Protein AF-A0A7S2R2C6-F1 (afdb_monomer_lite)

Organism: NCBI:txid49252

Secondary structure (DSSP, 8-state):
------TTGGGG---------HHHHHHHHHHHH--TT--HHHHHHHHHHHHHHHHHHHHHHHHHHHHHHHS----S-HHHHHHHHHHHHHHHHHHHHHHHHHHHHHHHHHHHHHHHHHHHHTT-S--S------TTS------HHHHHTT-----------------

InterPro domains:
  IPR021434 Protein of unknown function DUF3082 [PF11282] (39-116)

Foldseek 3Di:
DDDDDPPPVVVPPPDPDPDDDPVRVVVVVVVVPQPAQDQLVVLLVVLVVLLVVLVVLVVVLVVLVVVPVVDQDDDPDPVVNVVVVVVSVVVSVVSNVSSVVSNVVSVVSNVVSVVVVVCVVVVNHDNHRPPPPPPPDDPCPPCVVCVVVVPDPPDDDDDDDDDDPPD

Structure (mmCIF, N/CA/C/O backbone):
data_AF-A0A7S2R2C6-F1
#
_entry.id   AF-A0A7S2R2C6-F1
#
loop_
_atom_site.group_PDB
_atom_site.id
_atom_site.type_symbol
_atom_site.label_atom_id
_atom_site.label_alt_id
_atom_site.label_comp_id
_atom_site.label_asym_id
_atom_site.label_entity_id
_atom_site.label_seq_id
_atom_site.pdbx_PDB_ins_code
_atom_site.Cartn_x
_atom_site.Cartn_y
_atom_site.Cartn_z
_atom_site.occupancy
_atom_site.B_iso_or_equiv
_atom_site.auth_seq_id
_atom_site.auth_comp_id
_atom_site.auth_asym_id
_atom_site.auth_atom_id
_atom_site.pdbx_PDB_model_num
ATOM 1 N N . LYS A 1 1 ? 51.145 -17.869 39.767 1.00 40.84 1 LYS A N 1
ATOM 2 C CA . LYS A 1 1 ? 50.282 -18.345 38.655 1.00 40.84 1 LYS A CA 1
ATOM 3 C C . LYS A 1 1 ? 48.985 -17.541 38.705 1.00 40.84 1 LYS A C 1
ATOM 5 O O . LYS A 1 1 ? 48.171 -17.794 39.580 1.00 40.84 1 LYS A O 1
ATOM 10 N N . TYR A 1 2 ? 48.860 -16.502 37.878 1.00 45.59 2 TYR A N 1
ATOM 11 C CA . TYR A 1 2 ? 47.737 -15.559 37.913 1.00 45.59 2 TYR A CA 1
ATOM 12 C C . TYR A 1 2 ? 46.626 -16.034 36.970 1.00 45.59 2 TYR A C 1
ATOM 14 O O . TYR A 1 2 ? 46.865 -16.191 35.777 1.00 45.59 2 TYR A O 1
ATOM 22 N N . ALA A 1 3 ? 45.426 -16.273 37.501 1.00 46.78 3 ALA A N 1
ATOM 23 C CA . ALA A 1 3 ? 44.230 -16.555 36.712 1.00 46.78 3 ALA A CA 1
ATOM 24 C C . ALA A 1 3 ? 43.435 -15.252 36.541 1.00 46.78 3 ALA A C 1
ATOM 26 O O . ALA A 1 3 ? 42.713 -14.824 37.442 1.00 46.78 3 ALA A O 1
ATOM 27 N N . ALA A 1 4 ? 43.601 -14.599 35.391 1.00 52.69 4 ALA A N 1
ATOM 28 C CA . ALA A 1 4 ? 42.817 -13.434 35.008 1.00 52.69 4 ALA A CA 1
ATOM 29 C C . ALA A 1 4 ? 41.361 -13.860 34.751 1.00 52.69 4 ALA A C 1
ATOM 31 O O . ALA A 1 4 ? 41.037 -14.441 33.716 1.00 52.69 4 ALA A O 1
ATOM 32 N N . LYS A 1 5 ? 40.464 -13.588 35.706 1.00 56.31 5 LYS A N 1
ATOM 33 C CA . LYS A 1 5 ? 39.017 -13.696 35.484 1.00 56.31 5 LYS A CA 1
ATOM 34 C C . LYS A 1 5 ? 38.602 -12.582 34.522 1.00 56.31 5 LYS A C 1
ATOM 36 O O . LYS A 1 5 ? 38.555 -11.415 34.899 1.00 56.31 5 LYS A O 1
ATOM 41 N N . SER A 1 6 ? 38.326 -12.957 33.276 1.00 56.12 6 SER A N 1
ATOM 42 C CA . SER A 1 6 ? 37.793 -12.084 32.228 1.00 56.12 6 SER A CA 1
ATOM 43 C C . SER A 1 6 ? 36.532 -11.354 32.712 1.00 56.12 6 SER A C 1
ATOM 45 O O . SER A 1 6 ? 35.458 -11.940 32.849 1.00 56.12 6 SER A O 1
ATOM 47 N N . ALA A 1 7 ? 36.661 -10.045 32.946 1.00 58.84 7 ALA A N 1
ATOM 48 C CA . ALA A 1 7 ? 35.547 -9.128 33.190 1.00 58.84 7 ALA A CA 1
ATOM 49 C C . ALA A 1 7 ? 34.657 -8.928 31.942 1.00 58.84 7 ALA A C 1
ATOM 51 O O . ALA A 1 7 ? 33.610 -8.286 32.019 1.00 58.84 7 ALA A O 1
ATOM 52 N N . LEU A 1 8 ? 35.051 -9.501 30.798 1.00 54.91 8 LEU A N 1
ATOM 53 C CA . LEU A 1 8 ? 34.345 -9.399 29.524 1.00 54.91 8 LEU A CA 1
ATOM 54 C C . LEU A 1 8 ? 33.107 -10.314 29.462 1.00 54.91 8 LEU A C 1
ATOM 56 O O . LEU A 1 8 ? 32.145 -9.995 28.772 1.00 54.91 8 LEU A O 1
ATOM 60 N N . GLY A 1 9 ? 33.087 -11.415 30.225 1.00 53.62 9 GLY A N 1
ATOM 61 C CA . GLY A 1 9 ? 31.985 -12.391 30.206 1.00 53.62 9 GLY A CA 1
ATOM 62 C C . GLY A 1 9 ? 30.712 -11.957 30.945 1.00 53.62 9 GLY A C 1
ATOM 63 O O . GLY A 1 9 ? 29.647 -12.516 30.710 1.00 53.62 9 GLY A O 1
ATOM 64 N N . LYS A 1 10 ? 30.778 -10.940 31.820 1.00 56.06 10 LYS A N 1
ATOM 65 C CA . LYS A 1 10 ? 29.606 -10.464 32.584 1.00 56.06 10 LYS A CA 1
ATOM 66 C C . LYS A 1 10 ? 28.712 -9.485 31.822 1.00 56.06 10 LYS A C 1
ATOM 68 O O . LYS A 1 10 ? 27.584 -9.262 32.247 1.00 56.06 10 LYS A O 1
ATOM 73 N N . LYS A 1 11 ? 29.184 -8.901 30.715 1.00 56.00 11 LYS A N 1
ATOM 74 C CA . LYS A 1 11 ? 28.417 -7.897 29.954 1.00 56.00 11 LYS A CA 1
ATOM 75 C C . LYS A 1 11 ? 27.440 -8.489 28.930 1.00 56.00 11 LYS A C 1
ATOM 77 O O . LYS A 1 11 ? 26.668 -7.737 28.352 1.00 56.00 11 LYS A O 1
ATOM 82 N N . PHE A 1 12 ? 27.429 -9.810 28.750 1.00 55.31 12 PHE A N 1
ATOM 83 C CA . PHE A 1 12 ? 26.556 -10.524 27.809 1.00 55.31 12 PHE A CA 1
ATOM 84 C C . PHE A 1 12 ? 25.478 -11.369 28.511 1.00 55.31 12 PHE A C 1
ATOM 86 O O . PHE A 1 12 ? 25.089 -12.430 28.032 1.00 55.31 12 PHE A O 1
ATOM 93 N N . GLN A 1 13 ? 24.973 -10.920 29.665 1.00 59.34 13 GLN A N 1
ATOM 94 C CA . GLN A 1 13 ? 23.772 -11.528 30.240 1.00 59.34 13 GLN A CA 1
ATOM 95 C C . GLN A 1 13 ? 22.542 -10.995 29.501 1.00 59.34 13 GLN A C 1
ATOM 97 O O . GLN A 1 13 ? 22.007 -9.937 29.825 1.00 59.34 13 GLN A O 1
ATOM 102 N N . PHE A 1 14 ? 22.131 -11.737 28.471 1.00 61.31 14 PHE A N 1
ATOM 103 C CA . PHE A 1 14 ? 20.840 -11.606 27.807 1.00 61.31 14 PHE A CA 1
ATOM 104 C C . PHE A 1 14 ? 19.749 -11.777 28.875 1.00 61.31 14 PHE A C 1
ATOM 106 O O . PHE A 1 14 ? 19.479 -12.885 29.338 1.00 61.31 14 PHE A O 1
ATOM 113 N N . ARG A 1 15 ? 19.192 -10.659 29.358 1.00 56.78 15 ARG A N 1
ATOM 114 C CA . ARG A 1 15 ? 18.064 -10.656 30.296 1.00 56.78 15 ARG A CA 1
ATOM 115 C C . ARG A 1 15 ? 16.850 -11.211 29.554 1.00 56.78 15 ARG A C 1
ATOM 117 O O . ARG A 1 15 ? 16.178 -10.476 28.839 1.00 56.78 15 ARG A O 1
ATOM 124 N N . TYR A 1 16 ? 16.572 -12.498 29.736 1.00 55.12 16 TYR A N 1
ATOM 125 C CA . TYR A 1 16 ? 15.227 -13.020 29.537 1.00 55.12 16 TYR A CA 1
ATOM 126 C C . TYR A 1 16 ? 14.313 -12.264 30.504 1.00 55.12 16 TYR A C 1
ATOM 128 O O . TYR A 1 16 ? 14.481 -12.349 31.722 1.00 55.12 16 TYR A O 1
ATOM 136 N N . ALA A 1 17 ? 13.411 -11.446 29.961 1.00 63.22 17 ALA A N 1
ATOM 137 C CA . ALA A 1 17 ? 12.328 -10.883 30.751 1.00 63.22 17 ALA A CA 1
ATOM 138 C C . ALA A 1 17 ? 11.509 -12.055 31.327 1.00 63.22 17 ALA A C 1
ATOM 140 O O . ALA A 1 17 ? 11.288 -13.028 30.601 1.00 63.22 17 ALA A O 1
ATOM 141 N N . PRO A 1 18 ? 11.097 -12.006 32.606 1.00 65.69 18 PRO A N 1
ATOM 142 C CA . PRO A 1 18 ? 10.263 -13.054 33.181 1.00 65.69 18 PRO A CA 1
ATOM 143 C C . PRO A 1 18 ? 8.989 -13.206 32.342 1.00 65.69 18 PRO A C 1
ATOM 145 O O . PRO A 1 18 ? 8.402 -12.206 31.917 1.00 65.69 18 PRO A O 1
ATOM 148 N N . GLU 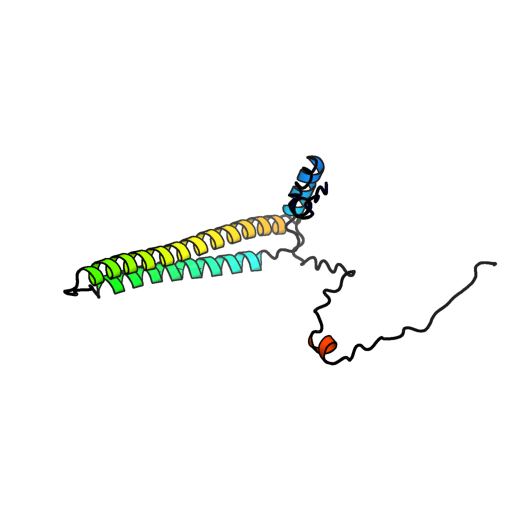A 1 19 ? 8.579 -14.448 32.072 1.00 66.00 19 GLU A N 1
ATOM 149 C CA . GLU A 1 19 ? 7.269 -14.709 31.483 1.00 66.00 19 GLU A CA 1
ATOM 150 C C . GLU A 1 19 ? 6.209 -14.099 32.398 1.00 66.00 19 GLU A C 1
ATOM 152 O O . GLU A 1 19 ? 6.050 -14.525 33.541 1.00 66.00 19 GLU A O 1
ATOM 157 N N . LYS A 1 20 ? 5.524 -13.061 31.906 1.00 64.38 20 LYS A N 1
ATOM 158 C CA . LYS A 1 20 ? 4.355 -12.485 32.575 1.00 64.38 20 LYS A CA 1
ATOM 159 C C . LYS A 1 20 ? 3.394 -13.623 32.914 1.00 64.38 20 LYS A C 1
ATOM 161 O O . LYS A 1 20 ? 3.120 -14.455 32.048 1.00 64.38 20 LYS A O 1
ATOM 166 N N . THR A 1 21 ? 2.893 -13.655 34.145 1.00 78.31 21 THR A N 1
ATOM 167 C CA . THR A 1 21 ? 1.880 -14.645 34.535 1.00 78.31 21 THR A CA 1
ATOM 168 C C . THR A 1 21 ? 0.621 -14.468 33.682 1.00 78.31 21 THR A C 1
ATOM 170 O O . THR A 1 21 ? 0.344 -13.372 33.194 1.00 78.31 21 THR A O 1
ATOM 173 N N . ASP A 1 22 ? -0.149 -15.533 33.451 1.00 75.38 22 ASP A N 1
ATOM 174 C CA . ASP A 1 22 ? -1.256 -15.495 32.478 1.00 75.38 22 ASP A CA 1
ATOM 175 C C . ASP A 1 22 ? -2.324 -14.442 32.821 1.00 75.38 22 ASP A C 1
ATOM 177 O O . ASP A 1 22 ? -2.876 -13.805 31.925 1.00 75.38 22 ASP A O 1
ATOM 181 N N . ALA A 1 23 ? -2.529 -14.161 34.111 1.00 76.44 23 ALA A N 1
ATOM 182 C CA . ALA A 1 23 ? -3.382 -13.067 34.574 1.00 76.44 23 ALA A CA 1
ATOM 183 C C . ALA A 1 23 ? -2.834 -11.677 34.183 1.00 76.44 23 ALA A C 1
ATOM 185 O O . ALA A 1 23 ? -3.582 -10.824 33.711 1.00 76.44 23 ALA A O 1
ATOM 186 N N . GLU A 1 24 ? -1.523 -11.457 34.305 1.00 74.50 24 GLU A N 1
ATOM 187 C CA . GLU A 1 24 ? -0.862 -10.210 33.890 1.00 74.50 24 GLU A CA 1
ATOM 188 C C . GLU A 1 24 ? -0.819 -10.059 32.360 1.00 74.50 24 GLU A C 1
ATOM 190 O O . GLU A 1 24 ? -0.856 -8.941 31.845 1.00 74.50 24 GLU A O 1
ATOM 195 N N . ARG A 1 25 ? -0.758 -11.171 31.609 1.00 69.81 25 ARG A N 1
ATOM 196 C CA . ARG A 1 25 ? -0.871 -11.173 30.139 1.00 69.81 25 ARG A CA 1
ATOM 197 C C . ARG A 1 25 ? -2.262 -10.731 29.697 1.00 69.81 25 ARG A C 1
ATOM 199 O O . ARG A 1 25 ? -2.360 -9.891 28.808 1.00 69.81 25 ARG A O 1
ATOM 206 N N . LEU A 1 26 ? -3.315 -11.260 30.319 1.00 76.06 26 LEU A N 1
ATOM 207 C CA . LEU A 1 26 ? -4.699 -10.889 30.013 1.00 76.06 26 LEU A CA 1
ATOM 208 C C . LEU A 1 26 ? -4.977 -9.420 30.346 1.00 76.06 26 LEU A C 1
ATOM 210 O O . LEU A 1 26 ? -5.494 -8.707 29.492 1.00 76.06 26 LEU A O 1
ATOM 214 N N . ALA A 1 27 ? -4.532 -8.940 31.510 1.00 76.81 27 ALA A N 1
ATOM 215 C CA . ALA A 1 27 ? -4.656 -7.529 31.876 1.00 76.81 27 ALA A CA 1
ATOM 216 C C . ALA A 1 27 ? -3.911 -6.604 30.892 1.00 76.81 27 ALA A C 1
ATOM 218 O O . ALA A 1 27 ? -4.456 -5.594 30.454 1.00 76.81 27 ALA A O 1
ATOM 219 N N . ALA A 1 28 ? -2.700 -6.981 30.462 1.00 72.19 28 ALA A N 1
ATOM 220 C CA . ALA A 1 28 ? -1.950 -6.219 29.460 1.00 72.19 28 ALA A CA 1
ATOM 221 C C . ALA A 1 28 ? -2.612 -6.238 28.067 1.00 72.19 28 ALA A C 1
ATOM 223 O O . ALA A 1 28 ? -2.496 -5.272 27.315 1.00 72.19 28 ALA A O 1
ATOM 224 N N . LEU A 1 29 ? -3.302 -7.326 27.706 1.00 74.94 29 LEU A N 1
ATOM 225 C CA . LEU A 1 29 ? -4.075 -7.418 26.463 1.00 74.94 29 LEU A CA 1
ATOM 226 C C . LEU A 1 29 ? -5.355 -6.575 26.524 1.00 74.94 29 LEU A C 1
ATOM 228 O O . LEU A 1 29 ? -5.739 -5.984 25.517 1.00 74.94 29 LEU A O 1
ATOM 232 N N . GLU A 1 30 ? -6.006 -6.503 27.684 1.00 74.50 30 GLU A N 1
ATOM 233 C CA . GLU A 1 30 ? -7.175 -5.648 27.911 1.00 74.50 30 GLU A CA 1
ATOM 234 C C . GLU A 1 30 ? -6.807 -4.165 27.885 1.00 74.50 30 GLU A C 1
ATOM 236 O O . GLU A 1 30 ? -7.488 -3.386 27.217 1.00 74.50 30 GLU A O 1
ATOM 241 N N . GLU A 1 31 ? -5.688 -3.792 28.510 1.00 73.94 31 GLU A N 1
ATOM 242 C CA . GLU A 1 31 ? -5.126 -2.441 28.438 1.00 73.94 31 GLU A CA 1
ATOM 243 C C . GLU A 1 31 ? -4.757 -2.070 26.994 1.00 73.94 31 GLU A C 1
ATOM 245 O O . GLU A 1 31 ? -5.133 -1.004 26.517 1.00 73.94 31 GLU A O 1
ATOM 250 N N . ALA A 1 32 ? -4.116 -2.980 26.250 1.00 69.56 32 ALA A N 1
ATOM 251 C CA . ALA A 1 32 ? -3.780 -2.761 24.841 1.00 69.56 32 ALA A CA 1
ATOM 252 C C . ALA A 1 32 ? -5.007 -2.717 23.908 1.00 69.56 32 ALA A C 1
ATOM 254 O O . ALA A 1 32 ? -4.936 -2.144 22.820 1.00 69.56 32 ALA A O 1
ATOM 255 N N . ARG A 1 33 ? -6.131 -3.332 24.300 1.00 69.56 33 ARG A N 1
ATOM 256 C CA . ARG A 1 33 ? -7.401 -3.290 23.555 1.00 69.56 33 ARG A CA 1
ATOM 257 C C . ARG A 1 33 ? -8.218 -2.036 23.872 1.00 69.56 33 ARG A C 1
ATOM 259 O O . ARG A 1 33 ? -9.140 -1.724 23.120 1.00 69.56 33 ARG A O 1
ATOM 266 N N . ASN A 1 34 ? -7.910 -1.332 24.958 1.00 72.06 34 ASN A N 1
ATOM 267 C CA . ASN A 1 34 ? -8.592 -0.099 25.316 1.00 72.06 34 ASN A CA 1
ATOM 268 C C . ASN A 1 34 ? -8.224 1.011 24.317 1.00 72.06 34 ASN A C 1
ATOM 270 O O . ASN A 1 34 ? -7.102 1.506 24.293 1.00 72.06 34 ASN A O 1
ATOM 274 N N . LEU A 1 35 ? -9.181 1.380 23.465 1.00 68.00 35 LEU A N 1
ATOM 275 C CA . LEU A 1 35 ? -9.008 2.353 22.378 1.00 68.00 35 LEU A CA 1
ATOM 276 C C . LEU A 1 35 ? -9.480 3.769 22.772 1.00 68.00 35 LEU A C 1
ATOM 278 O O . LEU A 1 35 ? -9.678 4.616 21.898 1.00 68.00 35 LEU A O 1
ATOM 282 N N . ASN A 1 36 ? -9.679 4.036 24.067 1.00 67.69 36 ASN A N 1
ATOM 283 C CA . ASN A 1 36 ? -10.090 5.354 24.555 1.00 67.69 36 ASN A CA 1
ATOM 284 C C . ASN A 1 36 ? -9.076 6.453 24.192 1.00 67.69 36 ASN A C 1
ATOM 286 O O . ASN A 1 36 ? -7.863 6.261 24.265 1.00 67.69 36 ASN A O 1
ATOM 290 N N . GLY A 1 37 ? -9.586 7.630 23.815 1.00 66.06 37 GLY A N 1
ATOM 291 C CA . GLY A 1 37 ? -8.783 8.790 23.413 1.00 66.06 37 GLY A CA 1
ATOM 292 C C . GLY A 1 37 ? -8.329 8.808 21.946 1.00 66.06 37 GLY A C 1
ATOM 293 O O . GLY A 1 37 ? -7.751 9.803 21.505 1.00 66.06 37 GLY A O 1
ATOM 294 N N . ILE A 1 38 ? -8.608 7.760 21.161 1.00 73.06 38 ILE A N 1
ATOM 295 C CA . ILE A 1 38 ? -8.380 7.770 19.710 1.00 73.06 38 ILE A CA 1
ATOM 296 C C . ILE A 1 38 ? -9.581 8.413 19.020 1.00 73.06 38 ILE A C 1
ATOM 298 O O . ILE A 1 38 ? -10.697 7.906 19.080 1.00 73.06 38 ILE A O 1
ATOM 302 N N . ASN A 1 39 ? -9.345 9.510 18.301 1.00 81.38 39 ASN A N 1
ATOM 303 C CA . ASN A 1 39 ? -10.391 10.153 17.517 1.00 81.38 39 ASN A CA 1
ATOM 304 C C . ASN A 1 39 ? -10.630 9.375 16.200 1.00 81.38 39 ASN A C 1
ATOM 306 O O . ASN A 1 39 ? -9.740 9.357 15.336 1.00 81.38 39 ASN A O 1
ATOM 310 N N . PRO A 1 40 ? -11.813 8.759 15.996 1.00 81.19 40 PRO A N 1
ATOM 311 C CA . PRO A 1 40 ? -12.085 7.938 14.816 1.00 81.19 40 PRO A CA 1
ATOM 312 C C . PRO A 1 40 ? -12.051 8.746 13.513 1.00 81.19 40 PRO A C 1
ATOM 314 O O . PRO A 1 40 ? -11.644 8.215 12.481 1.00 81.19 40 PRO A O 1
ATOM 317 N N . LEU A 1 41 ? -12.399 10.038 13.549 1.00 84.69 41 LEU A N 1
ATOM 318 C CA . LEU A 1 41 ? -12.378 10.903 12.364 1.00 84.69 41 LEU A CA 1
ATOM 319 C C . LEU A 1 41 ? -10.959 11.097 11.824 1.00 84.69 41 LEU A C 1
ATOM 321 O O . LEU A 1 41 ? -10.752 11.059 10.613 1.00 84.69 41 LEU A O 1
ATOM 325 N N . ILE A 1 42 ? -9.975 11.263 12.713 1.00 85.44 42 ILE A N 1
ATOM 326 C CA . ILE A 1 42 ? -8.566 11.438 12.329 1.00 85.44 42 ILE A CA 1
ATOM 327 C C . ILE A 1 42 ? -8.017 10.130 11.752 1.00 85.44 42 ILE A C 1
ATOM 329 O O . ILE A 1 42 ? -7.301 10.144 10.752 1.00 85.44 42 ILE A O 1
ATOM 333 N N . CYS A 1 43 ? -8.393 8.997 12.347 1.00 87.69 43 CYS A N 1
ATOM 334 C CA . CYS A 1 43 ? -7.990 7.673 11.882 1.00 87.69 43 CYS A CA 1
ATOM 335 C C . CYS A 1 43 ? -8.540 7.382 10.474 1.00 87.69 43 CYS A C 1
ATOM 337 O O . CYS A 1 43 ? -7.783 7.049 9.560 1.00 87.69 43 CYS A O 1
ATOM 339 N N . ILE A 1 44 ? -9.841 7.608 10.262 1.00 89.12 44 ILE A N 1
ATOM 340 C CA . ILE A 1 44 ? -10.486 7.425 8.956 1.00 89.12 44 ILE A CA 1
ATOM 341 C C . ILE A 1 44 ? -9.918 8.419 7.932 1.00 89.12 44 ILE A C 1
ATOM 343 O O . ILE A 1 44 ? -9.549 8.008 6.832 1.00 89.12 44 ILE A O 1
ATOM 347 N N . GLY A 1 45 ? -9.753 9.695 8.290 1.00 91.38 45 GLY A N 1
ATOM 348 C CA . GLY A 1 45 ? -9.143 10.696 7.409 1.00 91.38 45 GLY A CA 1
ATOM 349 C C . GLY A 1 45 ? -7.720 10.322 6.976 1.00 91.38 45 GLY A C 1
ATOM 350 O O . GLY A 1 45 ? -7.398 10.371 5.788 1.00 91.38 45 GLY A O 1
ATOM 351 N N . GLY A 1 46 ? -6.889 9.862 7.917 1.00 88.75 46 GLY A N 1
ATOM 352 C CA . GLY A 1 46 ? -5.537 9.374 7.635 1.00 88.75 46 GLY A CA 1
ATOM 353 C C . GLY A 1 46 ? -5.520 8.140 6.728 1.00 88.75 46 GLY A C 1
ATOM 354 O O . GLY A 1 46 ? -4.675 8.043 5.839 1.00 88.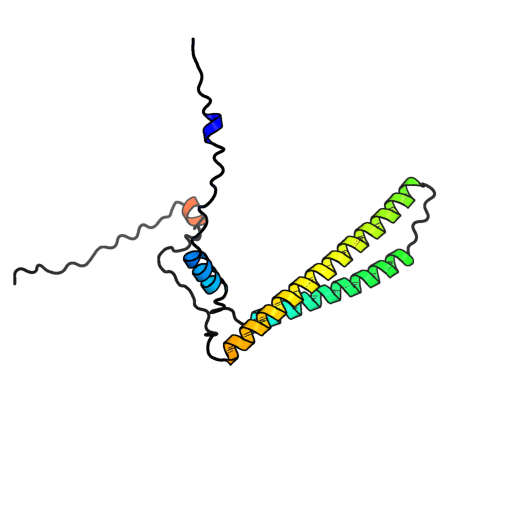75 46 GLY A O 1
ATOM 355 N N . SER A 1 47 ? -6.484 7.229 6.891 1.00 91.38 47 SER A N 1
ATOM 356 C CA . SER A 1 47 ? -6.607 6.042 6.036 1.00 91.38 47 SER A CA 1
ATOM 357 C C . SER A 1 47 ? -6.966 6.381 4.586 1.00 91.38 47 SER A C 1
ATOM 359 O O . SER A 1 47 ? -6.378 5.818 3.663 1.00 91.38 47 SER A O 1
ATOM 361 N N . ILE A 1 48 ? -7.862 7.352 4.376 1.00 93.19 48 ILE A N 1
ATOM 362 C CA . ILE A 1 48 ? -8.248 7.826 3.041 1.00 93.19 48 ILE A CA 1
ATOM 363 C C . ILE A 1 48 ? -7.052 8.490 2.361 1.00 93.19 48 ILE A C 1
ATOM 365 O O . ILE A 1 48 ? -6.798 8.240 1.186 1.00 93.19 48 ILE A O 1
ATOM 369 N N . PHE A 1 49 ? -6.281 9.292 3.100 1.00 93.44 49 PHE A N 1
ATOM 370 C CA . PHE A 1 49 ? -5.063 9.899 2.573 1.00 93.44 49 PHE A CA 1
ATOM 371 C C . PHE A 1 49 ? -4.029 8.842 2.156 1.00 93.44 49 PHE A C 1
ATOM 373 O O . PHE A 1 49 ? -3.513 8.893 1.041 1.00 93.44 49 PHE A O 1
ATOM 380 N N . ALA A 1 50 ? -3.768 7.842 3.004 1.00 91.75 50 ALA A N 1
ATOM 381 C CA . ALA A 1 50 ? -2.862 6.743 2.670 1.00 91.75 50 ALA A CA 1
ATOM 382 C C . ALA A 1 50 ? -3.343 5.943 1.444 1.00 91.75 50 ALA A C 1
ATOM 384 O O . ALA A 1 50 ? -2.544 5.622 0.561 1.00 91.75 50 ALA A O 1
ATOM 385 N N . ALA A 1 51 ? -4.651 5.685 1.342 1.00 91.94 51 ALA A N 1
ATOM 386 C CA . ALA A 1 51 ? -5.254 5.033 0.183 1.00 91.94 51 ALA A CA 1
ATOM 387 C C . ALA A 1 51 ? -5.124 5.882 -1.095 1.00 91.94 51 ALA A C 1
ATOM 389 O O . ALA A 1 51 ? -4.800 5.349 -2.156 1.00 91.94 51 ALA A O 1
ATOM 390 N N . ALA A 1 52 ? -5.300 7.203 -1.001 1.00 94.31 52 ALA A N 1
ATOM 391 C CA . ALA A 1 52 ? -5.112 8.119 -2.123 1.00 94.31 52 ALA A CA 1
ATOM 392 C C . ALA A 1 52 ? -3.658 8.121 -2.620 1.00 94.31 52 ALA A C 1
ATOM 394 O O . ALA A 1 52 ? -3.419 8.074 -3.826 1.00 94.31 52 ALA A O 1
ATOM 395 N N . VAL A 1 53 ? -2.683 8.104 -1.705 1.00 94.00 53 VAL A N 1
ATOM 396 C CA . VAL A 1 53 ? -1.258 7.979 -2.050 1.00 94.00 53 VAL A CA 1
ATOM 397 C C . VAL A 1 53 ? -0.978 6.634 -2.726 1.00 94.00 53 VAL A C 1
ATOM 399 O O . VAL A 1 53 ? -0.319 6.604 -3.762 1.00 94.00 53 VAL A O 1
ATOM 402 N N . SER A 1 54 ? -1.520 5.529 -2.203 1.00 93.81 54 SER A N 1
ATOM 403 C CA . SER A 1 54 ? -1.397 4.201 -2.825 1.00 93.81 54 SER A CA 1
ATOM 404 C C . SER A 1 54 ? -1.924 4.187 -4.265 1.00 93.81 54 SER A C 1
ATOM 406 O O . SER A 1 54 ? -1.218 3.732 -5.171 1.00 93.81 54 SER A O 1
ATOM 408 N N . ALA A 1 55 ? -3.117 4.750 -4.485 1.00 93.19 55 ALA A N 1
ATOM 409 C CA . ALA A 1 55 ? -3.732 4.868 -5.804 1.00 93.19 55 ALA A CA 1
ATOM 410 C C . ALA A 1 55 ? -2.911 5.767 -6.743 1.00 93.19 55 ALA A C 1
ATOM 412 O O . ALA A 1 55 ? -2.696 5.416 -7.903 1.00 93.19 55 ALA A O 1
ATOM 413 N N . GLY A 1 56 ? -2.385 6.887 -6.239 1.00 93.44 56 GLY A N 1
ATOM 414 C CA . GLY A 1 56 ? -1.483 7.760 -6.991 1.00 93.44 56 GLY A CA 1
ATOM 415 C C . GLY A 1 56 ? -0.209 7.038 -7.437 1.00 93.44 56 GLY A C 1
ATOM 416 O O . GLY A 1 56 ? 0.188 7.145 -8.596 1.00 93.44 56 GLY A O 1
ATOM 417 N N . LEU A 1 57 ? 0.397 6.237 -6.555 1.00 91.88 57 LEU A N 1
ATOM 418 C CA . LEU A 1 57 ? 1.563 5.417 -6.896 1.00 91.88 57 LEU A CA 1
ATOM 419 C C . LEU A 1 57 ? 1.224 4.305 -7.899 1.00 91.88 57 LEU A C 1
ATOM 421 O O . LEU A 1 57 ? 2.056 3.983 -8.747 1.00 91.88 57 LEU A O 1
ATOM 425 N N . TRP A 1 58 ? 0.019 3.735 -7.843 1.00 92.56 58 TRP A N 1
ATOM 426 C CA . TRP A 1 58 ? -0.427 2.747 -8.829 1.00 92.56 58 TRP A CA 1
ATOM 427 C C . TRP A 1 58 ? -0.520 3.360 -10.231 1.00 92.56 58 TRP A C 1
ATOM 429 O O . TRP A 1 58 ? 0.030 2.818 -11.189 1.00 92.56 58 TRP A O 1
ATOM 439 N N . ILE A 1 59 ? -1.126 4.546 -10.343 1.00 93.19 59 ILE A N 1
ATOM 440 C CA . ILE A 1 59 ? -1.196 5.296 -11.605 1.00 93.19 59 ILE A CA 1
ATOM 441 C C . ILE A 1 59 ? 0.212 5.661 -12.093 1.00 93.19 59 ILE A C 1
ATOM 443 O O . ILE A 1 59 ? 0.531 5.466 -13.265 1.00 93.19 59 ILE A O 1
ATOM 447 N N . ALA A 1 60 ? 1.084 6.126 -11.193 1.00 90.31 60 ALA A N 1
ATOM 448 C CA . ALA A 1 60 ? 2.474 6.432 -11.523 1.00 90.31 60 ALA A CA 1
ATOM 449 C C . ALA A 1 60 ? 3.239 5.198 -12.029 1.00 90.31 60 ALA A C 1
ATOM 451 O O . ALA A 1 60 ? 4.047 5.320 -12.947 1.00 90.31 60 ALA A O 1
ATOM 452 N N . THR A 1 61 ? 2.960 4.010 -11.482 1.00 91.75 61 THR A N 1
ATOM 453 C CA . THR A 1 61 ? 3.521 2.740 -11.973 1.00 91.75 61 THR A CA 1
ATOM 454 C C . THR A 1 61 ? 3.107 2.487 -13.424 1.00 91.75 61 THR A C 1
ATOM 456 O O . THR A 1 61 ? 3.953 2.143 -14.247 1.00 91.75 61 THR A O 1
ATOM 459 N N . GLY A 1 62 ? 1.836 2.724 -13.767 1.00 90.31 62 GLY A N 1
ATOM 460 C CA . GLY A 1 62 ? 1.354 2.644 -15.151 1.00 90.31 62 GLY A CA 1
ATOM 461 C C . GLY A 1 62 ? 2.072 3.626 -16.081 1.00 90.31 62 GLY A C 1
ATOM 462 O O . GLY A 1 62 ? 2.589 3.230 -17.123 1.00 90.31 62 GLY A O 1
ATOM 463 N N . TYR A 1 63 ? 2.214 4.884 -15.657 1.00 91.50 63 TYR A N 1
ATOM 464 C CA . TYR A 1 63 ? 2.918 5.909 -16.434 1.00 91.50 63 TYR A CA 1
ATOM 465 C C . TYR A 1 63 ? 4.407 5.583 -16.648 1.00 91.50 63 TYR A C 1
ATOM 467 O O . TYR A 1 63 ? 4.952 5.759 -17.738 1.00 91.50 63 TYR A O 1
ATOM 475 N N . LEU A 1 64 ? 5.078 5.049 -15.624 1.00 88.94 64 LEU A N 1
ATOM 476 C CA . LEU A 1 64 ? 6.450 4.548 -15.738 1.00 88.94 64 LEU A CA 1
ATOM 477 C C . LEU A 1 64 ? 6.560 3.421 -16.774 1.00 88.94 64 LEU A C 1
ATOM 479 O O . LEU A 1 64 ? 7.583 3.314 -17.450 1.00 88.94 64 LEU A O 1
ATOM 483 N N . ALA A 1 65 ? 5.524 2.592 -16.923 1.00 88.31 65 ALA A N 1
ATOM 484 C CA . ALA A 1 65 ? 5.543 1.463 -17.850 1.00 88.31 65 ALA A CA 1
ATOM 485 C C . ALA A 1 65 ? 5.507 1.965 -19.287 1.00 88.31 65 ALA A C 1
ATOM 487 O O . ALA A 1 65 ? 6.320 1.546 -20.111 1.00 88.31 65 ALA A O 1
ATOM 488 N N . GLU A 1 66 ? 4.630 2.927 -19.554 1.00 90.69 66 GLU A N 1
ATOM 489 C CA . GLU A 1 66 ? 4.538 3.608 -20.842 1.00 90.69 66 GLU A CA 1
ATOM 490 C C . GLU A 1 66 ? 5.826 4.378 -21.171 1.00 90.69 66 GLU A C 1
ATOM 492 O O . GLU A 1 66 ? 6.328 4.319 -22.299 1.00 90.69 66 GLU A O 1
ATOM 497 N N . MET A 1 67 ? 6.432 5.043 -20.182 1.00 88.06 67 MET A N 1
ATOM 498 C CA . MET A 1 67 ? 7.699 5.757 -20.364 1.00 88.06 67 MET A CA 1
ATOM 499 C C . MET A 1 67 ? 8.852 4.807 -20.721 1.00 88.06 67 MET A C 1
ATOM 501 O O . MET A 1 67 ? 9.638 5.091 -21.627 1.00 88.06 67 MET A O 1
ATOM 505 N N . PHE A 1 68 ? 8.928 3.638 -20.080 1.00 86.25 68 PHE A N 1
ATOM 506 C CA . PHE A 1 68 ? 9.932 2.631 -20.423 1.00 86.25 68 PHE A CA 1
ATOM 507 C C . PHE A 1 68 ? 9.656 1.903 -21.741 1.00 86.25 68 PHE A C 1
ATOM 509 O O . PHE A 1 68 ? 10.617 1.483 -22.388 1.00 86.25 68 PHE A O 1
ATOM 516 N N . ALA A 1 69 ? 8.392 1.772 -22.148 1.00 85.81 69 ALA A N 1
ATOM 517 C CA . ALA A 1 69 ? 8.015 1.199 -23.437 1.00 85.81 69 ALA A CA 1
ATOM 518 C C . ALA A 1 69 ? 8.340 2.141 -24.609 1.00 85.81 69 ALA A C 1
ATOM 520 O O . ALA A 1 69 ? 8.833 1.694 -25.642 1.00 85.81 69 ALA A O 1
ATOM 521 N N . SER A 1 70 ? 8.110 3.446 -24.437 1.00 87.00 70 SER A N 1
ATOM 522 C CA . SER A 1 70 ? 8.393 4.473 -25.453 1.00 87.00 70 SER A CA 1
ATOM 523 C C . SER A 1 70 ? 9.886 4.757 -25.646 1.00 87.00 70 SER A C 1
ATOM 525 O O . SER A 1 70 ? 10.283 5.196 -26.723 1.00 87.00 70 SER A O 1
ATOM 527 N N . HIS A 1 71 ? 10.724 4.472 -24.643 1.00 82.75 71 HIS A N 1
ATOM 52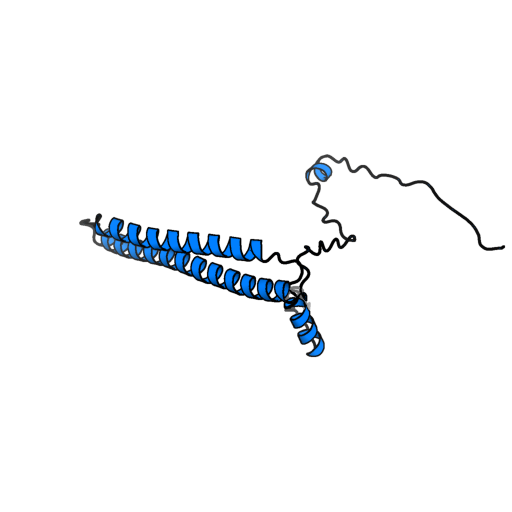8 C CA . HIS A 1 71 ? 12.172 4.693 -24.695 1.00 82.75 71 HIS A CA 1
ATOM 529 C C . HIS A 1 71 ? 12.947 3.371 -24.575 1.00 82.75 71 HIS A C 1
ATOM 531 O O . HIS A 1 71 ? 13.500 3.070 -23.506 1.00 82.75 71 HIS A O 1
ATOM 537 N N . PRO A 1 72 ? 13.021 2.557 -25.646 1.00 78.25 72 PRO A N 1
ATOM 538 C CA . PRO A 1 72 ? 13.863 1.368 -25.661 1.00 78.25 72 PRO A CA 1
ATOM 539 C C . PRO A 1 72 ? 15.347 1.763 -25.605 1.00 78.25 72 PRO A C 1
ATOM 541 O O . PRO A 1 72 ? 15.793 2.693 -26.269 1.00 78.25 72 PRO A O 1
ATOM 544 N N . VAL A 1 73 ? 16.139 1.048 -24.797 1.00 76.75 73 VAL A N 1
ATOM 545 C CA . VAL A 1 73 ? 17.599 1.259 -24.742 1.00 76.75 73 VAL A CA 1
ATOM 546 C C . VAL A 1 73 ? 18.221 0.403 -25.838 1.00 76.75 73 VAL A C 1
ATOM 548 O O . VAL A 1 73 ? 18.425 -0.795 -25.651 1.00 76.75 73 VAL A O 1
ATOM 551 N N . THR A 1 74 ? 18.460 1.017 -26.995 1.00 76.31 74 THR A N 1
ATOM 552 C CA . THR A 1 74 ? 19.213 0.435 -28.110 1.00 76.31 74 THR A CA 1
ATOM 553 C C . THR A 1 74 ? 20.643 0.962 -28.052 1.00 76.31 74 THR A C 1
ATOM 555 O O . THR A 1 74 ? 20.938 2.048 -28.546 1.00 76.31 74 THR A O 1
ATOM 558 N N . THR A 1 75 ? 21.523 0.222 -27.383 1.00 79.75 75 THR A N 1
ATOM 559 C CA . THR A 1 75 ? 22.959 0.514 -27.309 1.00 79.75 75 THR A CA 1
ATOM 560 C C . THR A 1 75 ? 23.756 -0.694 -27.784 1.00 79.75 75 THR A C 1
ATOM 562 O O . THR A 1 75 ? 23.436 -1.823 -27.423 1.00 79.75 75 THR A O 1
ATOM 565 N N . ASP A 1 76 ? 24.827 -0.451 -28.544 1.00 79.88 76 ASP A N 1
ATOM 566 C CA . ASP A 1 76 ? 25.687 -1.507 -29.111 1.00 79.88 76 ASP A CA 1
ATOM 567 C C . ASP A 1 76 ? 26.505 -2.261 -28.043 1.00 79.88 76 ASP A C 1
ATOM 569 O O . ASP A 1 76 ? 27.033 -3.349 -28.277 1.00 79.88 76 ASP A O 1
ATOM 573 N N . PHE A 1 77 ? 26.594 -1.706 -26.831 1.00 83.12 77 PHE A N 1
ATOM 574 C CA . PHE A 1 77 ? 27.278 -2.323 -25.699 1.00 83.12 77 PHE A CA 1
ATOM 575 C C . PHE A 1 77 ? 26.338 -3.237 -24.905 1.00 83.12 77 PHE A C 1
ATOM 577 O O . PHE A 1 77 ? 25.529 -2.785 -24.090 1.00 83.12 77 PHE A O 1
ATOM 584 N N . TYR A 1 78 ? 26.531 -4.545 -25.068 1.00 84.50 78 TYR A N 1
ATOM 585 C CA . TYR A 1 78 ? 25.728 -5.598 -24.436 1.00 84.50 78 TYR A CA 1
ATOM 586 C C . TYR A 1 78 ? 25.561 -5.458 -22.911 1.00 84.50 78 TYR A C 1
ATOM 588 O O . TYR A 1 78 ? 24.482 -5.685 -22.359 1.00 84.50 78 TYR A O 1
ATOM 596 N N . THR A 1 79 ? 26.622 -5.046 -22.212 1.00 86.69 79 THR A N 1
ATOM 597 C CA . THR A 1 79 ? 26.607 -4.850 -20.754 1.00 86.69 79 THR A CA 1
ATOM 598 C C . THR A 1 79 ? 25.629 -3.750 -20.335 1.00 86.69 79 THR A C 1
ATOM 600 O O . THR A 1 79 ? 24.884 -3.919 -19.369 1.00 86.69 79 THR A O 1
ATOM 603 N N . VAL A 1 80 ? 25.581 -2.645 -21.086 1.00 86.31 80 VAL A N 1
ATOM 604 C CA . VAL A 1 80 ? 24.699 -1.502 -20.800 1.00 86.31 80 VAL A CA 1
ATOM 605 C C . VAL A 1 80 ? 23.237 -1.903 -20.981 1.00 86.31 80 VAL A C 1
ATOM 607 O O . VAL A 1 80 ? 22.397 -1.571 -20.146 1.00 86.31 80 VAL A O 1
ATOM 610 N N . GLN A 1 81 ? 22.938 -2.693 -22.014 1.00 88.44 81 GLN A N 1
ATOM 611 C CA . GLN A 1 81 ? 21.586 -3.177 -22.284 1.00 88.44 81 GLN A CA 1
ATOM 612 C C . GLN A 1 81 ? 21.047 -4.068 -21.152 1.00 88.44 81 GLN A C 1
ATOM 614 O O . GLN A 1 81 ? 19.905 -3.898 -20.716 1.00 88.44 81 GLN A O 1
ATOM 619 N N . ARG A 1 82 ? 21.872 -4.983 -20.620 1.00 89.75 82 ARG A N 1
ATOM 620 C CA . ARG A 1 82 ? 21.483 -5.853 -19.495 1.00 89.75 82 ARG A CA 1
ATOM 621 C C . ARG A 1 82 ? 21.230 -5.065 -18.213 1.00 89.75 82 ARG A C 1
ATOM 623 O O . ARG A 1 82 ? 20.220 -5.298 -17.552 1.00 89.75 82 ARG A O 1
ATOM 630 N N . ILE A 1 83 ? 22.104 -4.115 -17.882 1.00 90.75 83 ILE A N 1
ATOM 631 C CA . ILE A 1 83 ? 21.943 -3.273 -16.688 1.00 90.75 83 ILE A CA 1
ATOM 632 C C . ILE A 1 83 ? 20.683 -2.411 -16.809 1.00 90.75 83 ILE A C 1
ATOM 634 O O . ILE A 1 83 ? 19.898 -2.346 -15.866 1.00 90.75 83 ILE A O 1
ATOM 638 N N . ALA A 1 84 ? 20.435 -1.815 -17.979 1.00 87.38 84 ALA A N 1
ATOM 639 C CA . ALA A 1 84 ? 19.229 -1.029 -18.221 1.00 87.38 84 ALA A CA 1
ATOM 640 C C . ALA A 1 84 ? 17.944 -1.867 -18.086 1.00 87.38 84 ALA A C 1
ATOM 642 O O . ALA A 1 84 ? 16.945 -1.383 -17.554 1.00 87.38 84 ALA A O 1
ATOM 643 N N . GLY A 1 85 ? 17.958 -3.129 -18.529 1.00 87.25 85 GLY A N 1
ATOM 644 C CA . GLY A 1 85 ? 16.843 -4.061 -18.330 1.00 87.25 85 GLY A CA 1
ATOM 645 C C . GLY A 1 85 ? 16.579 -4.364 -16.851 1.00 87.25 85 GLY A C 1
ATOM 646 O O . GLY A 1 85 ? 15.439 -4.281 -16.395 1.00 87.25 85 GLY A O 1
ATOM 647 N N . VAL A 1 86 ? 17.635 -4.645 -16.081 1.00 91.94 86 VAL A N 1
ATOM 648 C CA . VAL A 1 86 ? 17.526 -4.876 -14.630 1.00 91.94 86 VAL A CA 1
ATOM 649 C C . VAL A 1 86 ? 17.031 -3.622 -13.910 1.00 91.94 86 VAL A C 1
ATOM 651 O O . VAL A 1 86 ? 16.164 -3.726 -13.049 1.00 91.94 86 VAL A O 1
ATOM 654 N N . PHE A 1 87 ? 17.519 -2.438 -14.287 1.00 91.75 87 PHE A N 1
ATOM 655 C CA . PHE A 1 87 ? 17.121 -1.178 -13.664 1.00 91.75 87 PHE A CA 1
ATOM 656 C C . PHE A 1 87 ? 15.632 -0.872 -13.863 1.00 91.75 87 PHE A C 1
ATOM 658 O O . PHE A 1 87 ? 14.952 -0.545 -12.894 1.00 91.75 87 PHE A O 1
ATOM 665 N N . ARG A 1 88 ? 15.092 -1.052 -15.079 1.00 90.31 88 ARG A N 1
ATOM 666 C CA . ARG A 1 88 ? 13.648 -0.893 -15.339 1.00 90.31 88 ARG A CA 1
ATOM 667 C C . ARG A 1 88 ? 12.805 -1.802 -14.446 1.00 90.31 88 ARG A C 1
ATOM 669 O O . ARG A 1 88 ? 11.852 -1.336 -13.829 1.00 90.31 88 ARG A O 1
ATOM 676 N N . ASN A 1 89 ? 13.192 -3.074 -14.333 1.00 91.50 89 ASN A N 1
ATOM 677 C CA . ASN A 1 89 ? 12.499 -4.038 -13.477 1.00 91.50 89 ASN A CA 1
ATOM 678 C C . ASN A 1 89 ? 12.634 -3.700 -11.987 1.00 91.50 89 ASN A C 1
ATOM 680 O O . ASN A 1 89 ? 11.667 -3.827 -11.243 1.00 91.50 89 ASN A O 1
ATOM 684 N N . ALA A 1 90 ? 13.807 -3.239 -11.550 1.00 93.31 90 ALA A N 1
ATOM 685 C CA . ALA A 1 90 ? 14.040 -2.845 -10.165 1.00 93.31 90 ALA A CA 1
ATOM 686 C C . ALA A 1 90 ? 13.196 -1.623 -9.777 1.00 93.31 90 ALA A C 1
ATOM 688 O O . ALA A 1 90 ? 12.520 -1.647 -8.751 1.00 93.31 90 ALA A O 1
ATOM 689 N N . VAL A 1 91 ? 13.183 -0.581 -10.615 1.00 92.19 91 VAL A N 1
ATOM 690 C CA . VAL A 1 91 ? 12.362 0.617 -10.394 1.00 92.19 91 VAL A CA 1
ATOM 691 C C . VAL A 1 91 ? 10.881 0.247 -10.375 1.00 92.19 91 VAL A C 1
ATOM 693 O O . VAL A 1 91 ? 10.179 0.622 -9.439 1.00 92.19 91 VAL A O 1
ATOM 696 N N . MET A 1 92 ? 10.419 -0.559 -11.335 1.00 93.00 92 MET A N 1
ATOM 697 C CA . MET A 1 92 ? 9.040 -1.056 -11.353 1.00 93.00 92 MET A CA 1
ATOM 698 C C . MET A 1 92 ? 8.667 -1.831 -10.094 1.00 93.00 92 MET A C 1
ATOM 700 O O . MET A 1 92 ? 7.610 -1.595 -9.508 1.00 93.00 92 MET A O 1
ATOM 704 N N . GLY A 1 93 ? 9.556 -2.716 -9.644 1.00 93.00 93 GLY A N 1
ATOM 705 C CA . GLY A 1 93 ? 9.356 -3.497 -8.431 1.00 93.00 93 GLY A CA 1
ATOM 706 C C . GLY A 1 93 ? 9.223 -2.618 -7.190 1.00 93.00 93 GLY A C 1
ATOM 707 O O . GLY A 1 93 ? 8.301 -2.816 -6.404 1.00 93.00 93 GLY A O 1
ATOM 708 N N . ILE A 1 94 ? 10.095 -1.618 -7.025 1.00 94.62 94 ILE A N 1
ATOM 709 C CA . ILE A 1 94 ? 10.084 -0.727 -5.854 1.00 94.62 94 ILE A CA 1
ATOM 710 C C . ILE A 1 94 ? 8.823 0.141 -5.830 1.00 94.62 94 ILE A C 1
ATOM 712 O O . ILE A 1 94 ? 8.194 0.267 -4.779 1.00 94.62 94 ILE A O 1
ATOM 716 N N . VAL A 1 95 ? 8.426 0.719 -6.968 1.00 93.06 95 VAL A N 1
ATOM 717 C CA . VAL A 1 95 ? 7.235 1.583 -7.033 1.00 93.06 95 VAL A CA 1
ATOM 718 C C . VAL A 1 95 ? 5.961 0.765 -6.801 1.00 93.06 95 VAL A C 1
ATOM 720 O O . VAL A 1 95 ? 5.105 1.177 -6.014 1.00 93.06 95 VAL A O 1
ATOM 723 N N . SER A 1 96 ? 5.870 -0.438 -7.380 1.00 92.38 96 SER A N 1
ATOM 724 C CA . SER A 1 96 ? 4.755 -1.354 -7.124 1.00 92.38 96 SER A CA 1
ATOM 725 C C . SER A 1 96 ? 4.697 -1.801 -5.658 1.00 92.38 96 SER A C 1
ATOM 727 O O . SER A 1 96 ? 3.606 -1.867 -5.089 1.00 92.38 96 SER A O 1
ATOM 729 N N . LEU A 1 97 ? 5.844 -2.072 -5.023 1.00 94.19 97 LEU A N 1
ATOM 730 C CA . LEU A 1 97 ? 5.907 -2.405 -3.595 1.00 94.19 97 LEU A CA 1
ATOM 731 C C . LEU A 1 97 ? 5.464 -1.237 -2.717 1.00 94.19 97 LEU A C 1
ATOM 733 O O . LEU A 1 97 ? 4.707 -1.436 -1.770 1.00 94.19 97 LEU A O 1
ATOM 737 N N . ALA A 1 98 ? 5.911 -0.022 -3.035 1.00 93.25 98 ALA A N 1
ATOM 738 C CA . ALA A 1 98 ? 5.532 1.178 -2.303 1.00 93.25 98 ALA A CA 1
ATOM 739 C C . ALA A 1 98 ? 4.018 1.433 -2.389 1.00 93.25 98 ALA A C 1
ATOM 741 O O . ALA A 1 98 ? 3.390 1.707 -1.365 1.00 93.25 98 ALA A O 1
ATOM 742 N N . SER A 1 99 ? 3.418 1.266 -3.576 1.00 94.69 99 SER A N 1
ATOM 743 C CA . SER A 1 99 ? 1.961 1.337 -3.758 1.00 94.69 99 SER A CA 1
ATOM 744 C C . SER A 1 99 ? 1.241 0.300 -2.890 1.00 94.69 99 SER A C 1
ATOM 746 O O . SER A 1 99 ? 0.320 0.653 -2.149 1.00 94.69 99 SER A O 1
ATOM 748 N N . GLY A 1 100 ? 1.703 -0.955 -2.910 1.00 92.19 100 GLY A N 1
ATOM 749 C CA . GLY A 1 100 ? 1.128 -2.039 -2.112 1.00 92.19 100 GLY A CA 1
ATOM 750 C C . GLY A 1 100 ? 1.235 -1.802 -0.603 1.00 92.19 100 GLY A C 1
ATOM 751 O O . GLY A 1 100 ? 0.255 -1.979 0.117 1.00 92.19 100 GLY A O 1
ATOM 752 N N . PHE A 1 101 ? 2.386 -1.334 -0.114 1.00 95.25 101 PHE A N 1
ATOM 753 C CA . PHE A 1 101 ? 2.589 -1.018 1.303 1.00 95.25 101 PHE A CA 1
ATOM 754 C C . PHE A 1 101 ? 1.653 0.097 1.783 1.00 95.25 101 PHE A C 1
ATOM 756 O O . PHE A 1 101 ? 0.999 -0.045 2.819 1.00 95.25 101 PHE A O 1
ATOM 763 N N . PHE A 1 102 ? 1.528 1.184 1.015 1.00 92.81 102 PHE A N 1
ATOM 764 C CA . PHE A 1 102 ? 0.565 2.248 1.315 1.00 92.81 102 PHE A CA 1
ATOM 765 C C . PHE A 1 102 ? -0.889 1.760 1.253 1.00 92.81 102 PHE A C 1
ATOM 767 O O . PHE A 1 102 ? -1.719 2.194 2.050 1.00 92.81 102 PHE A O 1
ATOM 774 N N . GLY A 1 103 ? -1.196 0.814 0.364 1.00 94.19 103 GLY A N 1
ATOM 775 C CA . GLY A 1 103 ? -2.522 0.204 0.271 1.00 94.19 103 GLY A CA 1
ATOM 776 C C . GLY A 1 103 ? -2.870 -0.619 1.513 1.00 94.19 103 GLY A C 1
ATOM 777 O O . GLY A 1 103 ? -3.927 -0.425 2.113 1.00 94.19 103 GLY A O 1
ATOM 778 N N . VAL A 1 104 ? -1.959 -1.494 1.948 1.00 95.31 104 VAL A N 1
ATOM 779 C CA . VAL A 1 104 ? -2.159 -2.343 3.137 1.00 95.31 104 VAL A CA 1
ATOM 780 C C . VAL A 1 104 ? -2.209 -1.507 4.415 1.00 95.31 104 VAL A C 1
ATOM 782 O O . VAL A 1 104 ? -3.063 -1.743 5.268 1.00 95.31 104 VAL A O 1
ATOM 785 N N . THR A 1 105 ? -1.334 -0.509 4.555 1.00 94.88 105 THR A N 1
ATOM 786 C CA . THR A 1 105 ? -1.353 0.395 5.717 1.00 94.88 105 THR A CA 1
ATOM 787 C C . THR A 1 105 ? -2.624 1.238 5.761 1.00 94.88 105 THR A C 1
ATOM 789 O O . THR A 1 105 ? -3.252 1.314 6.817 1.00 94.88 105 THR A O 1
ATOM 792 N N . GLY A 1 106 ? -3.062 1.800 4.628 1.00 92.12 106 GLY A N 1
ATOM 793 C CA . GLY A 1 106 ? -4.335 2.515 4.530 1.00 92.12 106 GLY A CA 1
ATOM 794 C C . GLY A 1 106 ? -5.518 1.635 4.935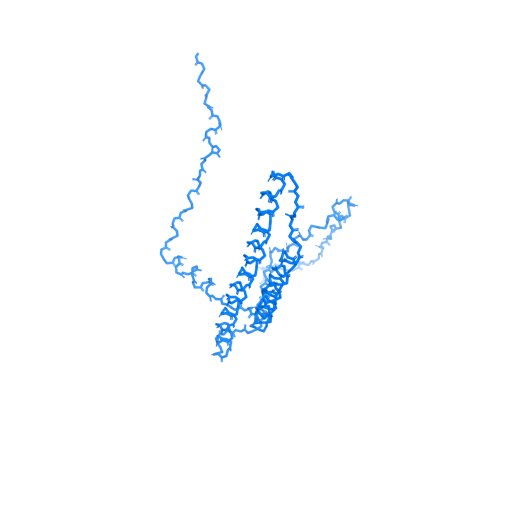 1.00 92.12 106 GLY A C 1
ATOM 795 O O . GLY A 1 106 ? -6.326 2.035 5.769 1.00 92.12 106 GLY A O 1
ATOM 796 N N . LEU A 1 107 ? -5.568 0.397 4.438 1.00 94.62 107 LEU A N 1
ATOM 797 C CA . LEU A 1 107 ? -6.615 -0.565 4.786 1.00 94.62 107 LEU A CA 1
ATOM 798 C C . LEU A 1 107 ? -6.584 -0.962 6.273 1.00 94.62 107 LEU A C 1
ATOM 800 O O . LEU A 1 107 ? -7.633 -1.049 6.909 1.00 94.62 107 LEU A O 1
ATOM 804 N N . GLY A 1 108 ? -5.398 -1.149 6.857 1.00 92.25 108 GLY A N 1
ATOM 805 C CA . GLY A 1 108 ? -5.240 -1.460 8.280 1.00 92.25 108 GLY A CA 1
ATOM 806 C C . GLY A 1 108 ? -5.713 -0.328 9.197 1.00 92.25 108 GLY A C 1
ATOM 807 O O . GLY A 1 108 ? -6.456 -0.572 10.148 1.00 92.25 108 GLY A O 1
ATOM 808 N N . ILE A 1 109 ? -5.340 0.916 8.882 1.00 91.12 109 ILE A N 1
ATOM 809 C CA . ILE A 1 109 ? -5.785 2.102 9.629 1.00 91.12 109 ILE A CA 1
ATOM 810 C C . ILE A 1 109 ? -7.300 2.289 9.466 1.00 91.12 109 ILE A C 1
ATOM 812 O O . ILE A 1 109 ? -7.985 2.591 10.440 1.00 91.12 109 ILE A O 1
ATOM 816 N N . PHE A 1 110 ? -7.846 2.041 8.272 1.00 92.12 110 PHE A N 1
ATOM 817 C CA . PHE A 1 110 ? -9.286 2.121 8.025 1.00 92.12 110 PHE A CA 1
ATOM 818 C C . PHE A 1 110 ? -10.079 1.118 8.876 1.00 92.12 110 PHE A C 1
ATOM 820 O O . PHE A 1 110 ? -11.047 1.498 9.534 1.00 92.12 110 PHE A O 1
ATOM 827 N N . LEU A 1 111 ? -9.648 -0.149 8.922 1.00 91.88 111 LEU A N 1
ATOM 828 C CA . LEU A 1 111 ? -10.290 -1.184 9.741 1.00 91.88 111 LEU A CA 1
ATOM 829 C C . LEU A 1 111 ? -10.240 -0.854 11.238 1.00 91.88 111 LEU A C 1
ATOM 831 O O . LEU A 1 111 ? -11.223 -1.063 11.951 1.00 91.88 111 LEU A O 1
ATOM 835 N N . LEU A 1 112 ? -9.118 -0.310 11.717 1.00 87.88 112 LEU A N 1
ATOM 836 C CA . LEU A 1 112 ? -9.004 0.145 13.100 1.00 87.88 112 LEU A CA 1
ATOM 837 C C . LEU A 1 112 ? -9.939 1.332 13.370 1.00 87.88 112 LEU A C 1
ATOM 839 O O . LEU A 1 112 ? -10.659 1.322 14.366 1.00 87.88 112 LEU A O 1
ATOM 843 N N . GLY A 1 113 ? -10.007 2.296 12.450 1.00 86.12 113 GLY A N 1
ATOM 844 C CA . GLY A 1 113 ? -10.937 3.423 12.514 1.00 86.12 113 GLY A CA 1
ATOM 845 C C . GLY A 1 113 ? -12.402 2.987 12.574 1.00 86.12 113 GLY A C 1
ATOM 846 O O . GLY A 1 113 ? -13.154 3.521 13.385 1.00 86.12 113 GLY A O 1
ATOM 847 N N . LEU A 1 114 ? -12.799 1.972 11.796 1.00 87.44 114 LEU A N 1
ATOM 848 C CA . LEU A 1 114 ? -14.145 1.391 11.857 1.00 87.44 114 LEU A CA 1
ATOM 849 C C . LEU A 1 114 ? -14.441 0.755 13.218 1.00 87.44 114 LEU A C 1
ATOM 851 O O . LEU A 1 114 ? -15.513 0.984 13.776 1.00 87.44 114 LEU A O 1
ATOM 855 N N . ARG A 1 115 ? -13.492 -0.004 13.779 1.00 86.12 115 ARG A N 1
ATOM 856 C CA . ARG A 1 115 ? -13.649 -0.612 15.108 1.00 86.12 115 ARG A CA 1
ATOM 857 C C . ARG A 1 115 ? -13.816 0.449 16.199 1.00 86.12 115 ARG A C 1
ATOM 859 O O . ARG A 1 115 ? -14.661 0.293 17.075 1.00 86.12 115 ARG A O 1
ATOM 866 N N . VAL A 1 116 ? -13.037 1.529 16.134 1.00 84.31 116 VAL A N 1
ATOM 867 C CA . VAL A 1 116 ? -13.153 2.655 17.074 1.00 84.31 116 VAL A CA 1
ATOM 868 C C . VAL A 1 116 ? -14.478 3.389 16.876 1.00 84.31 116 VAL A C 1
ATOM 870 O O . VAL A 1 116 ? -15.158 3.676 17.852 1.00 84.31 116 VAL A O 1
ATOM 873 N N . ALA A 1 117 ? -14.897 3.634 15.632 1.00 83.38 117 ALA A N 1
ATOM 874 C CA . ALA A 1 117 ? -16.179 4.269 15.337 1.00 83.38 117 ALA A CA 1
ATOM 875 C C . ALA A 1 117 ? -17.365 3.457 15.885 1.00 83.38 117 ALA A C 1
ATOM 877 O O . ALA A 1 117 ? -18.283 4.038 16.456 1.00 83.38 117 ALA A O 1
ATOM 878 N N . GLN A 1 118 ? -17.322 2.124 15.776 1.00 82.00 118 GLN A N 1
ATOM 879 C CA . GLN A 1 118 ? -18.319 1.245 16.392 1.00 82.00 118 GLN A CA 1
ATOM 880 C C . GLN A 1 118 ? -18.335 1.379 17.922 1.00 82.00 118 GLN A C 1
ATOM 882 O O . GLN A 1 118 ? -19.412 1.535 18.484 1.00 82.00 118 GLN A O 1
ATOM 887 N N . GLY A 1 119 ? -17.170 1.393 18.579 1.00 76.19 119 GLY A N 1
ATOM 888 C CA . GLY A 1 119 ? -17.068 1.563 20.036 1.00 76.19 119 GLY A CA 1
ATOM 889 C C . GLY A 1 119 ? -17.515 2.939 20.551 1.00 76.19 119 GLY A C 1
ATOM 890 O O . GLY A 1 119 ? -18.057 3.050 21.649 1.00 76.19 119 GLY A O 1
ATOM 891 N N . VAL A 1 120 ? -17.326 3.992 19.749 1.00 74.56 120 VAL A N 1
ATOM 892 C CA . VAL A 1 120 ? -17.818 5.346 20.059 1.00 74.56 120 VAL A CA 1
ATOM 893 C C . VAL A 1 120 ? -19.340 5.421 19.903 1.00 74.56 120 VAL A C 1
ATOM 895 O O . VAL A 1 120 ? -20.014 6.035 20.725 1.00 74.56 120 VAL A O 1
ATOM 898 N N . LEU A 1 121 ? -19.908 4.769 18.881 1.00 72.94 121 LEU A N 1
ATOM 899 C CA . LEU A 1 121 ? -21.360 4.731 18.660 1.00 72.94 121 LEU A CA 1
ATOM 900 C C . LEU A 1 121 ? -22.111 3.914 19.722 1.00 72.94 121 LEU A C 1
ATOM 902 O O . LEU A 1 121 ? -23.256 4.239 20.025 1.00 72.94 121 LEU A O 1
ATOM 906 N N . THR A 1 122 ? -21.491 2.880 20.301 1.00 70.81 122 THR A N 1
ATOM 907 C CA . THR A 1 122 ? -22.089 2.078 21.385 1.00 70.81 122 THR A CA 1
ATOM 908 C C . THR A 1 122 ? -22.022 2.751 22.758 1.00 70.81 122 THR A C 1
ATOM 910 O O . THR A 1 122 ? -22.554 2.203 23.720 1.00 70.81 122 THR A O 1
ATOM 913 N N . GLY A 1 123 ? -21.424 3.945 22.866 1.00 57.47 123 GLY A N 1
ATOM 914 C CA . GLY A 1 123 ? -21.361 4.714 24.113 1.00 57.47 123 GLY A CA 1
ATOM 915 C C . GLY A 1 123 ? -20.410 4.140 25.169 1.00 57.47 123 GLY A C 1
ATOM 916 O O . GLY A 1 123 ? -20.446 4.583 26.313 1.00 57.47 123 GLY A O 1
ATOM 917 N N . GLU A 1 124 ? -19.566 3.169 24.801 1.00 56.78 124 GLU A N 1
ATOM 918 C CA . GLU A 1 124 ? -18.562 2.564 25.690 1.00 56.78 124 GLU A CA 1
ATOM 919 C C . GLU A 1 124 ? -17.202 3.279 25.622 1.00 56.78 124 GLU A C 1
ATOM 921 O O . GLU A 1 124 ? -16.419 3.200 26.570 1.00 56.78 124 GLU A O 1
ATOM 926 N N . LEU A 1 125 ? -16.909 3.976 24.517 1.00 56.81 125 LEU A N 1
ATOM 927 C CA . LEU A 1 125 ? -15.679 4.751 24.338 1.00 56.81 125 LEU A CA 1
ATOM 928 C C . LEU A 1 125 ? -15.968 6.251 24.428 1.00 56.81 125 LEU A C 1
ATOM 930 O O . LEU A 1 125 ? -16.810 6.773 23.698 1.00 56.81 125 LEU A O 1
ATOM 934 N N . ASP A 1 126 ? -15.216 6.947 25.279 1.00 54.50 126 ASP A N 1
ATOM 935 C CA . ASP A 1 126 ? -15.266 8.402 25.396 1.00 54.50 126 ASP A CA 1
ATOM 936 C C . ASP A 1 126 ? -14.417 9.021 24.262 1.00 54.50 126 ASP A C 1
ATOM 938 O O . ASP A 1 126 ? -13.206 8.773 24.189 1.00 54.50 126 ASP A O 1
ATOM 942 N N . PRO A 1 127 ? -15.020 9.784 23.327 1.00 53.81 127 PRO A N 1
ATOM 943 C CA . PRO A 1 127 ? -14.305 10.410 22.216 1.00 53.81 127 PRO A CA 1
ATOM 944 C C . PRO A 1 127 ? -13.487 11.629 22.657 1.00 53.81 127 PRO A C 1
ATOM 946 O O . PRO A 1 127 ? -12.767 12.210 21.836 1.00 53.81 127 PRO A O 1
ATOM 949 N N . THR A 1 128 ? -13.595 12.053 23.921 1.00 52.06 128 THR A N 1
ATOM 950 C CA . THR A 1 128 ? -12.675 13.053 24.446 1.00 52.06 128 THR A CA 1
ATOM 951 C C . THR A 1 128 ? -11.267 12.455 24.500 1.00 52.06 128 THR A C 1
ATOM 953 O O . THR A 1 128 ? -11.074 11.320 24.942 1.00 52.06 128 THR A O 1
ATOM 956 N N . PRO A 1 129 ? -10.241 13.180 24.022 1.00 51.03 129 PRO A N 1
ATOM 957 C CA . PRO A 1 129 ? -8.880 12.758 24.271 1.00 51.03 129 PRO A CA 1
ATOM 958 C C . PRO A 1 129 ? -8.712 12.726 25.787 1.00 51.03 129 PRO A C 1
ATOM 960 O O . PRO A 1 129 ? -8.777 13.773 26.435 1.00 51.03 129 PRO A O 1
ATOM 963 N N . ILE A 1 130 ? -8.480 11.543 26.361 1.00 47.94 130 ILE A N 1
ATOM 964 C CA . ILE A 1 130 ? -7.870 11.466 27.681 1.00 47.94 130 ILE A CA 1
ATOM 965 C C . ILE A 1 130 ? -6.499 12.102 27.484 1.00 47.94 130 ILE A C 1
ATOM 967 O O . ILE A 1 130 ? -5.542 11.456 27.053 1.00 47.94 130 ILE A O 1
ATOM 971 N N . VAL A 1 131 ? -6.395 13.407 27.737 1.00 44.50 131 VAL A N 1
ATOM 972 C CA . VAL A 1 131 ? -5.104 13.995 28.035 1.00 44.50 131 VAL A CA 1
ATOM 973 C C . VAL A 1 131 ? -4.727 13.324 29.343 1.00 44.50 131 VAL A C 1
ATOM 975 O O . VAL A 1 131 ? -5.123 13.770 30.417 1.00 44.50 131 VAL A O 1
ATOM 978 N N . ASN A 1 132 ? -3.999 12.211 29.261 1.00 41.25 132 ASN A N 1
ATOM 979 C CA . ASN A 1 132 ? -3.226 11.714 30.381 1.00 41.25 132 ASN A CA 1
ATOM 980 C C . ASN A 1 132 ? -2.133 12.756 30.627 1.00 41.25 132 ASN A C 1
ATOM 982 O O . ASN A 1 132 ? -0.968 12.581 30.279 1.00 41.25 132 ASN A O 1
ATOM 986 N N . ILE A 1 133 ? -2.541 13.874 31.234 1.00 40.06 133 ILE A N 1
ATOM 987 C CA . ILE A 1 133 ? -1.698 14.727 32.047 1.00 40.06 133 ILE A CA 1
ATOM 988 C C . ILE A 1 133 ? -1.378 13.863 33.266 1.00 40.06 133 ILE A C 1
ATOM 990 O O . ILE A 1 133 ? -1.877 14.103 34.361 1.00 40.06 133 ILE A O 1
ATOM 994 N N . ASN A 1 134 ? -0.522 12.855 33.094 1.00 39.72 134 ASN A N 1
ATOM 995 C CA . ASN A 1 134 ? 0.383 12.502 34.173 1.00 39.72 134 ASN A CA 1
ATOM 996 C C . ASN A 1 134 ? 1.298 13.721 34.354 1.00 39.72 134 ASN A C 1
ATOM 998 O O . ASN A 1 134 ? 2.421 13.790 33.861 1.00 39.72 134 ASN A O 1
ATOM 1002 N N . LYS A 1 135 ? 0.738 14.726 35.037 1.00 44.22 135 LYS A N 1
ATOM 1003 C CA . LYS A 1 135 ? 1.431 15.510 36.045 1.00 44.22 135 LYS A CA 1
ATOM 1004 C C . LYS A 1 135 ? 2.179 14.485 36.885 1.00 44.22 135 LYS A C 1
ATOM 1006 O O . LYS A 1 135 ? 1.531 13.641 37.489 1.00 44.22 135 LYS A O 1
ATOM 1011 N N . ASP A 1 136 ? 3.500 14.505 36.749 1.00 42.94 136 ASP A N 1
ATOM 1012 C CA . ASP A 1 136 ? 4.523 14.035 37.699 1.00 42.94 136 ASP A CA 1
ATOM 1013 C C . ASP A 1 136 ? 5.797 13.553 37.005 1.00 42.94 136 ASP A C 1
ATOM 1015 O O . ASP A 1 136 ? 6.744 13.165 37.673 1.00 42.94 136 ASP A O 1
ATOM 1019 N N . ASN A 1 137 ? 5.897 13.688 35.685 1.00 40.69 137 ASN A N 1
ATOM 1020 C CA . ASN A 1 137 ? 7.169 14.004 35.049 1.00 40.69 137 ASN A CA 1
ATOM 1021 C C . ASN A 1 137 ? 6.855 14.927 33.882 1.00 40.69 137 ASN A C 1
ATOM 1023 O O . ASN A 1 137 ? 6.449 14.460 32.818 1.00 40.69 137 ASN A O 1
ATOM 1027 N N . ASP A 1 138 ? 7.024 16.237 34.092 1.00 41.28 138 ASP A N 1
ATOM 1028 C CA . ASP A 1 138 ? 7.220 17.154 32.976 1.00 41.28 138 ASP A CA 1
ATOM 1029 C C . ASP A 1 138 ? 8.149 16.437 31.986 1.00 41.28 138 ASP A C 1
ATOM 1031 O O . ASP A 1 138 ? 9.222 15.977 32.409 1.00 41.28 138 ASP A O 1
ATOM 1035 N N . PRO A 1 139 ? 7.816 16.313 30.687 1.00 47.16 139 PRO A N 1
ATOM 1036 C CA . PRO A 1 139 ? 8.895 16.221 29.739 1.00 47.16 139 PRO A CA 1
ATOM 1037 C C . PRO A 1 139 ? 9.696 17.480 30.036 1.00 47.16 139 PRO A C 1
ATOM 1039 O O . PRO A 1 139 ? 9.247 18.599 29.779 1.00 47.16 139 PRO A O 1
ATOM 1042 N N . GLN A 1 140 ? 10.859 17.304 30.662 1.00 48.81 140 GLN A N 1
ATOM 1043 C CA . GLN A 1 140 ? 11.937 18.252 30.537 1.00 48.81 140 GLN A CA 1
ATOM 1044 C C . GLN A 1 140 ? 12.172 18.296 29.031 1.00 48.81 140 GLN A C 1
ATOM 1046 O O . GLN A 1 140 ? 13.001 17.559 28.501 1.00 48.81 140 GLN A O 1
ATOM 1051 N N . ILE A 1 141 ? 11.366 19.089 28.313 1.00 52.66 141 ILE A N 1
ATOM 1052 C CA . ILE A 1 141 ? 11.710 19.583 27.002 1.00 52.66 141 ILE A CA 1
ATOM 1053 C C . ILE A 1 141 ? 12.983 20.309 27.340 1.00 52.66 141 ILE A C 1
ATOM 1055 O O . ILE A 1 141 ? 12.974 21.335 28.022 1.00 52.66 141 ILE A O 1
ATOM 1059 N N . LEU A 1 142 ? 14.073 19.613 27.044 1.00 54.28 142 LEU A N 1
ATOM 1060 C CA . LEU A 1 142 ? 15.414 20.011 27.354 1.00 54.28 142 LEU A CA 1
ATOM 1061 C C . LEU A 1 142 ? 15.491 21.443 26.835 1.00 54.28 142 LEU A C 1
ATOM 1063 O O . LEU A 1 142 ? 15.462 21.666 25.625 1.00 54.28 142 LEU A O 1
ATOM 1067 N N . ASN A 1 143 ? 15.486 22.426 27.738 1.00 60.59 143 ASN A N 1
ATOM 1068 C CA . ASN A 1 143 ? 15.734 23.811 27.384 1.00 60.59 143 ASN A CA 1
ATOM 1069 C C . ASN A 1 143 ? 17.226 23.862 27.041 1.00 60.59 143 ASN A C 1
ATOM 1071 O O . ASN A 1 143 ? 18.037 24.338 27.828 1.00 60.59 143 ASN A O 1
ATOM 1075 N N . ILE A 1 144 ? 17.589 23.301 25.882 1.00 56.97 144 ILE A N 1
ATOM 1076 C CA . ILE A 1 144 ? 18.942 23.202 25.317 1.00 56.97 144 ILE A CA 1
ATOM 1077 C C . ILE A 1 144 ? 19.576 24.591 25.319 1.00 56.97 144 ILE A C 1
ATOM 1079 O O . ILE A 1 144 ? 20.7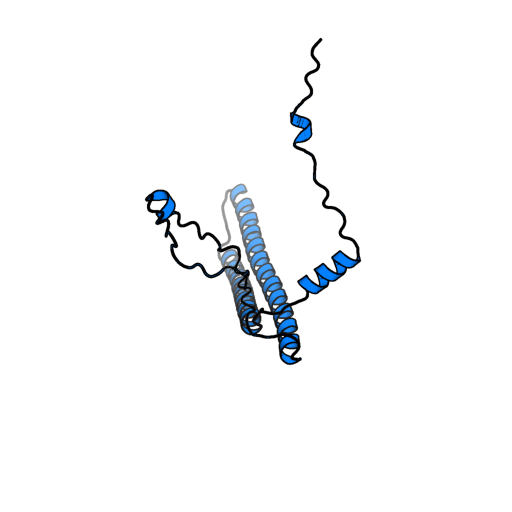32 24.773 25.691 1.00 56.97 144 ILE A O 1
ATOM 1083 N N . TRP A 1 145 ? 18.755 25.591 25.010 1.00 50.75 145 TRP A N 1
ATOM 1084 C CA . TRP A 1 145 ? 19.122 26.994 25.035 1.00 50.75 145 TRP A CA 1
ATOM 1085 C C . TRP A 1 145 ? 19.394 27.531 26.452 1.00 50.75 145 TRP A C 1
ATOM 1087 O O . TRP A 1 145 ? 20.374 28.242 26.655 1.00 50.75 145 TRP A O 1
ATOM 1097 N N . GLY A 1 146 ? 18.599 27.147 27.457 1.00 61.28 146 GLY A N 1
ATOM 1098 C CA . GLY A 1 146 ? 18.806 27.531 28.864 1.00 61.28 146 GLY A CA 1
ATOM 1099 C C . GLY A 1 146 ? 19.986 26.817 29.534 1.00 61.28 146 GLY A C 1
ATOM 1100 O O . GLY A 1 146 ? 20.657 27.395 30.387 1.00 61.28 146 GLY A O 1
ATOM 1101 N N . PHE A 1 147 ? 20.283 25.587 29.107 1.00 60.28 147 PHE A N 1
ATOM 1102 C CA . PHE A 1 147 ? 21.457 24.833 29.548 1.00 60.28 147 PHE A CA 1
ATOM 1103 C C . PHE A 1 147 ? 22.760 25.403 28.960 1.00 60.28 147 PHE A C 1
ATOM 1105 O O . PHE A 1 147 ? 23.767 25.460 29.658 1.00 60.28 147 PHE A O 1
ATOM 1112 N N . MET A 1 148 ? 22.737 25.896 27.714 1.00 58.78 148 MET A N 1
ATOM 1113 C CA . MET A 1 148 ? 23.899 26.544 27.082 1.00 58.78 148 MET A CA 1
ATOM 1114 C C . MET A 1 148 ? 24.139 27.988 27.538 1.00 58.78 148 MET A C 1
ATOM 1116 O O . MET A 1 148 ? 25.280 28.439 27.532 1.00 58.78 148 MET A O 1
ATOM 1120 N N . THR A 1 149 ? 23.103 28.721 27.951 1.00 67.50 149 THR A N 1
ATOM 1121 C CA . THR A 1 149 ? 23.228 30.136 28.358 1.00 67.50 149 THR A CA 1
ATOM 1122 C C . THR A 1 149 ? 23.341 30.335 29.873 1.00 67.50 149 THR A C 1
ATOM 1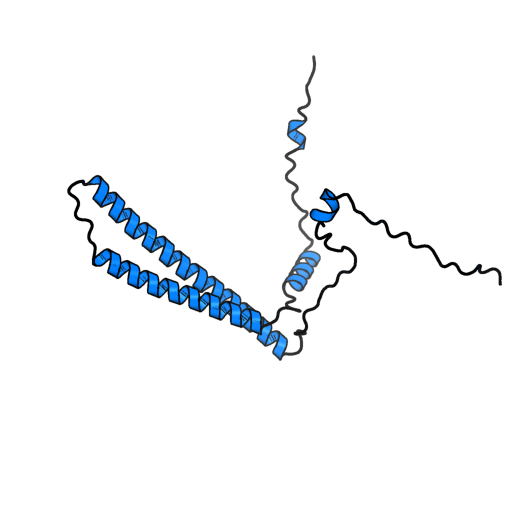124 O O . THR A 1 149 ? 23.375 31.467 30.351 1.00 67.50 149 THR A O 1
ATOM 1127 N N . GLY A 1 150 ? 23.421 29.249 30.652 1.00 54.41 150 GLY A N 1
ATOM 1128 C CA . GLY A 1 150 ? 23.670 29.295 32.097 1.00 54.41 150 GLY A CA 1
ATOM 1129 C C . GLY A 1 150 ? 22.562 29.948 32.934 1.00 54.41 150 GLY A C 1
ATOM 1130 O O . GLY A 1 150 ? 22.724 30.105 34.144 1.00 54.41 150 GLY A O 1
ATOM 1131 N N . SER A 1 151 ? 21.418 30.312 32.350 1.00 59.28 151 SER A N 1
ATOM 1132 C CA . SER A 1 151 ? 20.368 31.053 33.054 1.00 59.28 151 SER A CA 1
ATOM 1133 C C . SER A 1 151 ? 19.305 30.130 33.662 1.00 59.28 151 SER A C 1
ATOM 1135 O O . SER A 1 151 ? 18.122 30.204 33.327 1.00 59.28 151 SER A O 1
ATOM 1137 N N . ASN A 1 152 ? 19.696 29.266 34.600 1.00 51.09 152 ASN A N 1
ATOM 1138 C CA . ASN A 1 152 ? 18.731 28.545 35.435 1.00 51.09 152 ASN A CA 1
ATOM 1139 C C . ASN A 1 152 ? 18.277 29.440 36.601 1.00 51.09 152 ASN A C 1
ATOM 1141 O O . ASN A 1 152 ? 18.907 29.486 37.658 1.00 51.09 152 ASN A O 1
ATOM 1145 N N . LYS A 1 153 ? 17.154 30.152 36.430 1.00 48.75 153 LYS A N 1
ATOM 1146 C CA . LYS A 1 153 ? 16.463 30.841 37.535 1.00 48.75 153 LYS A CA 1
ATOM 1147 C C . LYS A 1 153 ? 15.885 29.802 38.505 1.00 48.75 153 LYS A C 1
ATOM 1149 O O . LYS A 1 153 ? 14.764 29.333 38.329 1.00 48.75 153 LYS A O 1
ATOM 1154 N N . ARG A 1 154 ? 16.629 29.479 39.567 1.00 44.00 154 ARG A N 1
ATOM 1155 C CA . ARG A 1 154 ? 16.086 28.819 40.765 1.00 44.00 154 ARG A CA 1
ATOM 1156 C C . ARG A 1 154 ? 15.097 29.779 41.436 1.00 44.00 154 ARG A C 1
ATOM 1158 O O . ARG A 1 154 ? 15.504 30.719 42.112 1.00 44.00 154 ARG A O 1
ATOM 1165 N N . ARG A 1 155 ? 13.793 29.580 41.224 1.00 44.12 155 ARG A N 1
ATOM 1166 C CA . ARG A 1 155 ? 12.752 30.274 41.995 1.00 44.12 155 ARG A CA 1
ATOM 1167 C C . ARG A 1 155 ? 12.688 29.663 43.396 1.00 44.12 155 ARG A C 1
ATOM 1169 O O . ARG A 1 155 ? 12.153 28.577 43.582 1.00 44.12 155 ARG A O 1
ATOM 1176 N N . SER A 1 156 ? 13.267 30.386 44.352 1.00 38.72 156 SER A N 1
ATOM 1177 C CA . SER A 1 156 ? 13.014 30.253 45.788 1.00 38.72 156 SER A CA 1
ATOM 1178 C C . SER A 1 156 ? 11.511 30.377 46.059 1.00 38.72 156 SER A C 1
ATOM 1180 O O . SER A 1 156 ? 10.883 31.314 45.557 1.00 38.72 156 SER A O 1
ATOM 1182 N N . LYS A 1 157 ? 10.930 29.445 46.822 1.00 37.88 157 LYS A N 1
ATOM 1183 C CA . LYS A 1 157 ? 9.565 29.571 47.344 1.00 37.88 157 LYS A CA 1
ATOM 1184 C C . LYS A 1 157 ? 9.621 29.566 48.867 1.00 37.88 157 LYS A C 1
ATOM 1186 O O . LYS A 1 157 ? 9.647 28.522 49.509 1.00 37.88 157 LYS A O 1
ATOM 1191 N N . ASP A 1 158 ? 9.697 30.783 49.380 1.00 38.22 158 ASP A N 1
ATOM 1192 C CA . ASP A 1 158 ? 9.401 31.174 50.749 1.00 38.22 158 ASP A CA 1
ATOM 1193 C C . ASP A 1 158 ? 7.874 31.169 50.990 1.00 38.22 158 ASP A C 1
ATOM 1195 O O . ASP A 1 158 ? 7.097 31.398 50.057 1.00 38.22 158 ASP A O 1
ATOM 1199 N N . GLY A 1 159 ? 7.468 30.940 52.244 1.00 33.69 159 GLY A N 1
ATOM 1200 C CA . GLY A 1 159 ? 6.175 31.375 52.788 1.00 33.69 159 GLY A CA 1
ATOM 1201 C C . GLY A 1 159 ? 5.084 30.319 53.032 1.00 33.69 159 GLY A C 1
ATOM 1202 O O . GLY A 1 159 ? 4.304 30.014 52.133 1.00 33.69 159 GLY A O 1
ATOM 1203 N N . GLY A 1 160 ? 4.928 29.890 54.298 1.00 33.38 160 GLY A N 1
ATOM 1204 C CA . GLY A 1 160 ? 3.615 29.510 54.858 1.00 33.38 160 GLY A CA 1
ATOM 1205 C C . GLY A 1 160 ? 3.586 28.355 55.875 1.00 33.38 160 GLY A C 1
ATOM 1206 O O . GLY A 1 160 ? 3.246 27.237 55.508 1.00 33.38 160 GLY A O 1
ATOM 1207 N N . LYS A 1 161 ? 3.854 28.622 57.167 1.00 50.69 161 LYS A N 1
ATOM 1208 C CA . LYS A 1 161 ? 3.453 27.737 58.291 1.00 50.69 161 LYS A CA 1
ATOM 1209 C C . LYS A 1 161 ? 2.018 28.059 58.739 1.00 50.69 161 LYS A C 1
ATOM 1211 O O . LYS A 1 161 ? 1.668 29.238 58.788 1.00 50.69 161 LYS A O 1
ATOM 1216 N N . PRO A 1 162 ? 1.212 27.061 59.134 1.00 48.81 162 PRO A N 1
ATOM 1217 C CA . PRO A 1 162 ? 0.651 27.004 60.509 1.00 48.81 162 PRO A CA 1
ATOM 1218 C C . PRO A 1 162 ? 0.479 25.541 60.999 1.00 48.81 162 PRO A C 1
ATOM 1220 O O . PRO A 1 162 ? 0.576 24.631 60.189 1.00 48.81 162 PRO A O 1
ATOM 1223 N N . LYS A 1 163 ? 0.169 25.142 62.241 1.00 52.25 163 LYS A N 1
ATOM 1224 C CA . LYS A 1 163 ? 0.137 25.632 63.638 1.00 52.25 163 LYS A CA 1
ATOM 1225 C C . LYS A 1 163 ? 0.122 24.337 64.493 1.00 52.25 163 LYS A C 1
ATOM 1227 O O . LYS A 1 163 ? -0.376 23.314 64.032 1.00 52.25 163 LYS A O 1
ATOM 1232 N N . ASN A 1 164 ? 0.680 24.373 65.702 1.00 55.84 164 ASN A N 1
ATOM 1233 C CA . ASN A 1 164 ? 0.891 23.198 66.564 1.00 55.84 164 ASN A CA 1
ATOM 1234 C C . ASN A 1 164 ? -0.425 22.638 67.158 1.00 55.84 164 ASN A C 1
ATOM 1236 O O . ASN A 1 164 ? -1.241 23.442 67.606 1.00 55.84 164 ASN A O 1
ATOM 1240 N N . PRO A 1 165 ? -0.592 21.306 67.276 1.00 56.44 165 PRO A N 1
ATOM 1241 C CA . PRO A 1 165 ? -1.727 20.676 67.953 1.00 56.44 165 PRO A CA 1
ATOM 1242 C C . PRO A 1 165 ? -1.388 20.277 69.406 1.00 56.44 165 PRO A C 1
ATOM 1244 O O . PRO A 1 165 ? -1.259 19.100 69.725 1.00 56.44 165 PRO A O 1
ATOM 1247 N N . PHE A 1 166 ? -1.228 21.264 70.291 1.00 56.84 166 PHE A N 1
ATOM 1248 C CA . PHE A 1 166 ? -1.359 21.062 71.747 1.00 56.84 166 PHE A CA 1
ATOM 1249 C C . PHE A 1 166 ? -2.434 21.995 72.324 1.00 56.84 166 PHE A C 1
ATOM 1251 O O . PHE A 1 166 ? -2.227 22.665 73.334 1.00 56.84 166 PHE A O 1
ATOM 1258 N N . LEU A 1 167 ? -3.570 22.036 71.628 1.00 42.09 167 LEU A N 1
ATOM 1259 C CA . LEU A 1 167 ? -4.884 22.467 72.097 1.00 42.09 167 LEU A CA 1
ATOM 1260 C C . LEU A 1 167 ? -5.913 21.529 71.468 1.00 42.09 167 LEU A C 1
ATOM 1262 O O . LEU A 1 167 ? -5.787 21.300 70.242 1.00 42.09 167 LEU A O 1
#

Sequence (167 aa):
KYAAKSALGKKFQFRYAPEKTDAERLAALEEARNLNGINPLICIGGSIFAAAVSAGLWIATGYLAEMFASHPVTTDFYTVQRIAGVFRNAVMGIVSLASGFFGVTGLGIFLLGLRVAQGVLTGELDPTPIVNINKDNDPQILNIWGFMTGSNKRRSKDGGKPKNPFL

pLDDT: mean 72.51, std 18.53, range [33.38, 95.31]

Radius of gyration: 30.24 Å; chains: 1; bounding box: 72×50×101 Å